Protein AF-A0A2X2U620-F1 (afdb_monomer_lite)

pLDDT: mean 89.32, std 8.78, range [55.03, 97.62]

Secondary structure (DSSP, 8-state):
-HHHHHHHHHHHHHHHHHHHHHHHHTS---TTEEEEEE-SS-TTHHHHHHHTHHHHHHHTT-SEEEEEEETT--S-----SSEEEEEEE-HHHHHHHHHHHHH-TT-TTEEE--SSSSGGG--GGGTTGGG--HHHHHIIIII----

Organism: NCBI:txid1531

Sequence (147 aa):
MEKINLLKDFCQCVVGWKCWKNIKRKGVITPQTMFVFCPGDNGNCTAYARDYIKALLDSRHQSNAVFVVTKSESVKIEKNEYIIDVIYCPDKQIENIVKLYSLFPFYYNIVVASIYQPSVRAGETMIGKNGTTEKELFLSGVYGIDD

Radius of gyration: 15.1 Å; chains: 1; bounding box: 36×47×32 Å

Structure (mmCIF, N/CA/C/O backbone):
data_AF-A0A2X2U620-F1
#
_entry.id   AF-A0A2X2U620-F1
#
loop_
_atom_site.group_PDB
_atom_site.id
_atom_site.type_symbol
_atom_site.label_atom_id
_atom_site.label_alt_id
_atom_site.label_comp_id
_atom_site.label_asym_id
_atom_site.label_entity_id
_atom_site.label_seq_id
_atom_site.pdbx_PDB_ins_code
_atom_site.Cartn_x
_atom_site.Cartn_y
_atom_site.Cartn_z
_atom_site.occupancy
_atom_site.B_iso_or_equiv
_atom_site.auth_seq_id
_atom_site.auth_comp_id
_atom_site.auth_asym_id
_atom_site.auth_atom_id
_atom_site.pdbx_PDB_model_num
ATOM 1 N N . MET A 1 1 ? -5.167 32.126 0.880 1.00 60.06 1 MET A N 1
ATOM 2 C CA . MET A 1 1 ? -4.667 30.904 1.554 1.00 60.06 1 MET A CA 1
ATOM 3 C C . MET A 1 1 ? -4.858 29.664 0.684 1.00 60.06 1 MET A C 1
ATOM 5 O O . MET A 1 1 ? -3.891 28.965 0.425 1.00 60.06 1 MET A O 1
ATOM 9 N N . GLU A 1 2 ? -6.055 29.457 0.138 1.00 66.69 2 GLU A N 1
ATOM 10 C CA . GLU A 1 2 ? -6.420 28.292 -0.687 1.00 66.69 2 GLU A CA 1
ATOM 11 C C . GLU A 1 2 ? -5.542 28.083 -1.940 1.00 66.69 2 GLU A C 1
ATOM 13 O O . GLU A 1 2 ? -5.001 27.001 -2.146 1.00 66.69 2 GLU A O 1
ATOM 18 N N . LYS A 1 3 ? -5.269 29.148 -2.712 1.00 71.12 3 LYS A N 1
ATOM 19 C CA . LYS A 1 3 ? -4.393 29.084 -3.904 1.00 71.12 3 LYS A CA 1
ATOM 20 C C . LYS A 1 3 ? -2.951 28.654 -3.595 1.00 71.12 3 LYS A C 1
ATOM 22 O O . LYS A 1 3 ? -2.320 27.993 -4.412 1.00 71.12 3 LYS A O 1
ATOM 27 N N . ILE A 1 4 ? -2.429 29.020 -2.421 1.00 79.31 4 ILE A N 1
ATOM 28 C CA . ILE A 1 4 ? -1.066 28.656 -1.998 1.00 79.31 4 ILE A CA 1
ATOM 29 C C . ILE A 1 4 ? -1.011 27.170 -1.632 1.00 79.31 4 ILE A C 1
ATOM 31 O O . ILE A 1 4 ? -0.045 26.493 -1.977 1.00 79.31 4 ILE A O 1
ATOM 35 N N . ASN A 1 5 ? -2.051 26.652 -0.974 1.00 79.88 5 ASN A N 1
ATOM 36 C CA . ASN A 1 5 ? -2.149 25.231 -0.638 1.00 79.88 5 ASN A CA 1
ATOM 37 C C . ASN A 1 5 ? -2.296 24.373 -1.898 1.00 79.88 5 ASN A C 1
ATOM 39 O O . ASN A 1 5 ? -1.595 23.376 -2.032 1.00 79.88 5 ASN A O 1
ATOM 43 N N . LEU A 1 6 ? -3.095 24.822 -2.870 1.00 81.50 6 LEU A N 1
ATOM 44 C CA . LEU A 1 6 ? -3.234 24.139 -4.157 1.00 81.50 6 LEU A CA 1
ATOM 45 C C . LEU A 1 6 ? -1.901 24.066 -4.923 1.00 81.50 6 LEU A C 1
ATOM 47 O O . LEU A 1 6 ? -1.552 23.023 -5.471 1.00 81.50 6 LEU A O 1
ATOM 51 N N . LEU A 1 7 ? -1.121 25.154 -4.925 1.00 85.25 7 LEU A N 1
ATOM 52 C CA . LEU A 1 7 ? 0.202 25.174 -5.555 1.00 85.25 7 LEU A CA 1
ATOM 53 C C . LEU A 1 7 ? 1.177 24.214 -4.855 1.00 85.25 7 LEU A C 1
ATOM 55 O O . LEU A 1 7 ? 1.916 23.489 -5.520 1.00 85.25 7 LEU A O 1
ATOM 59 N N . LYS A 1 8 ? 1.171 24.186 -3.516 1.00 85.25 8 LYS A N 1
ATOM 60 C CA . LYS A 1 8 ? 1.984 23.247 -2.728 1.00 85.25 8 LYS A CA 1
ATOM 61 C C . LYS A 1 8 ? 1.621 21.797 -3.045 1.00 85.25 8 LYS A C 1
ATOM 63 O O . LYS A 1 8 ? 2.522 21.001 -3.301 1.00 85.25 8 LYS A O 1
ATOM 68 N N . ASP A 1 9 ? 0.332 21.485 -3.095 1.00 84.81 9 ASP A N 1
ATOM 69 C CA . ASP A 1 9 ? -0.181 20.157 -3.432 1.00 84.81 9 ASP A CA 1
ATOM 70 C C . ASP A 1 9 ? 0.227 19.733 -4.846 1.00 84.81 9 ASP A C 1
ATOM 72 O O . ASP A 1 9 ? 0.688 18.610 -5.057 1.00 84.81 9 ASP A O 1
ATOM 76 N N . PHE A 1 10 ? 0.135 20.647 -5.815 1.00 87.19 10 PHE A N 1
ATOM 77 C CA . PHE A 1 10 ? 0.583 20.394 -7.181 1.00 87.19 10 PHE A CA 1
ATOM 78 C C . PHE A 1 10 ? 2.088 20.101 -7.238 1.00 87.19 10 PHE A C 1
ATOM 80 O O . PHE A 1 10 ? 2.507 19.108 -7.837 1.00 87.19 10 PHE A O 1
ATOM 87 N N . CYS A 1 11 ? 2.910 20.908 -6.561 1.00 88.75 11 CYS A N 1
ATOM 88 C CA . CYS A 1 11 ? 4.350 20.672 -6.460 1.00 88.75 11 CYS A CA 1
ATOM 89 C C . CYS A 1 11 ? 4.665 19.307 -5.828 1.00 88.75 11 CYS A C 1
ATOM 91 O O . CYS A 1 11 ? 5.523 18.585 -6.339 1.00 88.75 11 CYS A O 1
ATOM 93 N N . GLN A 1 12 ? 3.952 18.918 -4.766 1.00 89.88 12 GLN A N 1
ATOM 94 C CA . GLN A 1 12 ? 4.091 17.595 -4.149 1.00 89.88 12 GLN A CA 1
ATOM 95 C C . GLN A 1 12 ? 3.742 16.471 -5.125 1.00 89.88 12 GLN A C 1
ATOM 97 O O . GLN A 1 12 ? 4.481 15.494 -5.200 1.00 89.88 12 GLN A O 1
ATOM 102 N N . CYS A 1 13 ? 2.697 16.628 -5.939 1.00 90.12 13 CYS A N 1
ATOM 103 C CA . CYS A 1 13 ? 2.337 15.642 -6.959 1.00 90.12 13 CYS A CA 1
ATOM 104 C C . CYS A 1 13 ? 3.405 15.517 -8.051 1.00 90.12 13 CYS A C 1
ATOM 106 O O . CYS A 1 13 ? 3.729 14.407 -8.472 1.00 90.12 13 CYS A O 1
ATOM 108 N N . VAL A 1 14 ? 4.016 16.629 -8.476 1.00 90.50 14 VAL A N 1
ATOM 109 C CA . VAL A 1 14 ? 5.143 16.612 -9.426 1.00 90.50 14 VAL A CA 1
ATOM 110 C C . VAL A 1 14 ? 6.351 15.880 -8.833 1.00 90.50 14 VAL A C 1
ATOM 112 O O . VAL A 1 14 ? 7.011 15.105 -9.532 1.00 90.50 14 VAL A O 1
ATOM 115 N N . VAL A 1 15 ? 6.644 16.087 -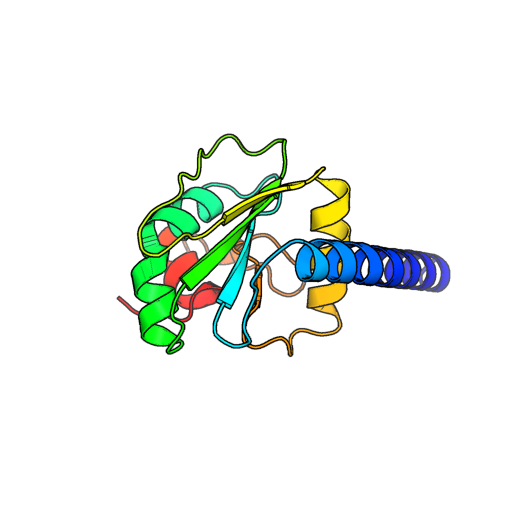7.546 1.00 92.50 15 VAL A N 1
ATOM 116 C CA . VAL A 1 15 ? 7.698 15.341 -6.841 1.00 92.50 15 VAL A CA 1
ATOM 117 C C . VAL A 1 15 ? 7.324 13.862 -6.720 1.00 92.50 15 VAL A C 1
ATOM 119 O O . VAL A 1 15 ? 8.145 13.009 -7.050 1.00 92.50 15 VAL A O 1
ATOM 122 N N . GLY A 1 16 ? 6.080 13.551 -6.352 1.00 91.62 16 GLY A N 1
ATOM 123 C CA . GLY A 1 16 ? 5.540 12.193 -6.278 1.00 91.62 16 GLY A CA 1
ATOM 124 C C . GLY A 1 16 ? 5.664 11.453 -7.605 1.00 91.62 16 GLY A C 1
ATOM 125 O O . GLY A 1 16 ? 6.105 10.309 -7.636 1.00 91.62 16 GLY A O 1
ATOM 126 N N . TRP A 1 17 ? 5.407 12.133 -8.724 1.00 90.69 17 TRP A N 1
ATOM 127 C CA . TRP A 1 17 ? 5.582 11.580 -10.067 1.00 90.69 17 TRP A CA 1
ATOM 128 C C . TRP A 1 17 ? 7.039 11.231 -10.374 1.00 90.69 17 TRP A C 1
ATOM 130 O O . TRP A 1 17 ? 7.321 10.175 -10.946 1.00 90.69 17 TRP A O 1
ATOM 140 N N . LYS A 1 18 ? 7.986 12.087 -9.970 1.00 91.56 18 LYS A N 1
ATOM 141 C CA . LYS A 1 18 ? 9.423 11.799 -10.100 1.00 91.56 18 LYS A CA 1
ATOM 142 C C . LYS A 1 18 ? 9.832 10.610 -9.224 1.00 91.56 18 LYS A C 1
ATOM 144 O O . LYS A 1 18 ? 10.539 9.729 -9.711 1.00 91.56 18 LYS A O 1
ATOM 149 N N . CYS A 1 19 ? 9.364 10.554 -7.975 1.00 90.31 19 CYS A N 1
ATOM 150 C CA . CYS A 1 19 ? 9.600 9.427 -7.068 1.00 90.31 19 CYS A CA 1
ATOM 151 C C . CYS A 1 19 ? 9.055 8.118 -7.655 1.00 90.31 19 CYS A C 1
ATOM 153 O O . CYS A 1 19 ? 9.798 7.145 -7.771 1.00 90.31 19 CYS A O 1
ATOM 155 N N . TRP A 1 20 ? 7.807 8.127 -8.123 1.00 88.56 20 TRP A N 1
ATOM 156 C CA . TRP A 1 20 ? 7.165 6.984 -8.764 1.00 88.56 20 TRP A CA 1
ATOM 157 C C . TRP A 1 20 ? 7.932 6.500 -9.999 1.00 88.56 20 TRP A C 1
ATOM 159 O O . TRP A 1 20 ? 8.247 5.316 -10.114 1.00 88.56 20 TRP A O 1
ATOM 169 N N . LYS A 1 21 ? 8.328 7.415 -10.894 1.00 87.88 21 LYS A N 1
ATOM 170 C CA . LYS A 1 21 ? 9.156 7.074 -12.063 1.00 87.88 21 LYS A CA 1
ATOM 171 C C . LYS A 1 21 ? 10.484 6.428 -11.674 1.00 87.88 21 LYS A C 1
ATOM 173 O O . LYS A 1 21 ? 10.932 5.517 -12.365 1.00 87.88 21 LYS A O 1
ATOM 178 N N . ASN A 1 22 ? 11.116 6.889 -10.598 1.00 87.06 22 ASN A N 1
ATOM 179 C CA . ASN A 1 22 ? 12.379 6.327 -10.126 1.00 87.06 22 ASN A CA 1
ATOM 180 C C . ASN A 1 22 ? 12.202 4.928 -9.527 1.00 87.06 22 ASN A C 1
ATOM 182 O O . ASN A 1 22 ? 13.028 4.065 -9.801 1.00 87.06 22 ASN A O 1
ATOM 186 N N . ILE A 1 23 ? 11.130 4.693 -8.763 1.00 85.00 23 ILE A N 1
ATOM 187 C CA . ILE A 1 23 ? 10.780 3.361 -8.246 1.00 85.00 23 ILE A CA 1
ATOM 188 C C . ILE A 1 23 ? 10.532 2.403 -9.414 1.00 85.00 23 ILE A C 1
ATOM 190 O O . ILE A 1 23 ? 11.161 1.352 -9.493 1.00 85.00 23 ILE A O 1
ATOM 194 N N . LYS A 1 24 ? 9.709 2.814 -10.386 1.00 81.00 24 LYS A N 1
ATOM 195 C CA . LYS A 1 24 ? 9.363 1.986 -11.547 1.00 81.00 24 LYS A CA 1
ATOM 196 C C . LYS A 1 24 ? 10.577 1.597 -12.401 1.00 81.00 24 LYS A C 1
ATOM 198 O O . LYS A 1 24 ? 10.605 0.512 -12.965 1.00 81.00 24 LYS A O 1
ATOM 203 N N . ARG A 1 25 ? 11.582 2.473 -12.510 1.00 77.88 25 ARG A N 1
ATOM 204 C CA . ARG A 1 25 ? 12.807 2.230 -13.296 1.00 77.88 25 ARG A CA 1
ATOM 205 C C . ARG A 1 25 ? 13.780 1.238 -12.656 1.00 77.88 25 ARG A C 1
ATOM 207 O O . ARG A 1 25 ? 14.665 0.760 -13.355 1.00 77.88 25 ARG A O 1
ATOM 214 N N . LYS A 1 26 ? 13.668 0.973 -11.352 1.00 67.75 26 LYS A N 1
ATOM 215 C CA . LYS A 1 26 ? 14.648 0.177 -10.598 1.00 67.75 26 LYS A CA 1
ATOM 216 C C . LYS A 1 26 ? 14.402 -1.337 -10.622 1.00 67.75 26 LYS A C 1
ATOM 218 O O . LYS A 1 26 ? 15.230 -2.054 -10.075 1.00 67.75 26 LYS A O 1
ATOM 223 N N . GLY A 1 27 ? 13.332 -1.837 -11.248 1.00 59.53 27 GLY A N 1
ATOM 224 C CA . GLY A 1 27 ? 12.997 -3.266 -11.202 1.00 59.53 27 GLY A CA 1
ATOM 225 C C . GLY A 1 27 ? 12.368 -3.830 -12.476 1.00 59.53 27 GLY A C 1
ATOM 226 O O . GLY A 1 27 ? 11.888 -3.092 -13.336 1.00 59.53 27 GLY A O 1
ATOM 227 N N . VAL A 1 28 ? 12.355 -5.167 -12.555 1.00 59.50 28 VAL A N 1
ATOM 228 C CA . VAL A 1 28 ? 11.658 -6.003 -13.554 1.00 59.50 28 VAL A CA 1
ATOM 229 C C . VAL A 1 28 ? 10.155 -5.966 -13.264 1.00 59.50 28 VAL A C 1
ATOM 231 O O . VAL A 1 28 ? 9.534 -6.941 -12.858 1.00 59.50 28 VAL A O 1
ATOM 234 N N . ILE A 1 29 ? 9.581 -4.774 -13.357 1.00 66.88 29 ILE A N 1
ATOM 235 C CA . ILE A 1 29 ? 8.206 -4.511 -12.958 1.00 66.88 29 ILE A CA 1
ATOM 236 C C . ILE A 1 29 ? 7.348 -4.618 -14.207 1.00 66.88 29 ILE A C 1
ATOM 238 O O . ILE A 1 29 ? 7.434 -3.791 -15.120 1.00 66.88 29 ILE A O 1
ATOM 242 N N . THR A 1 30 ? 6.503 -5.639 -14.227 1.00 74.81 30 THR A N 1
ATOM 243 C CA . THR A 1 30 ? 5.540 -5.841 -15.305 1.00 74.81 30 THR A CA 1
ATOM 244 C C . THR A 1 30 ? 4.225 -5.124 -14.985 1.00 74.81 30 THR A C 1
ATOM 246 O O . THR A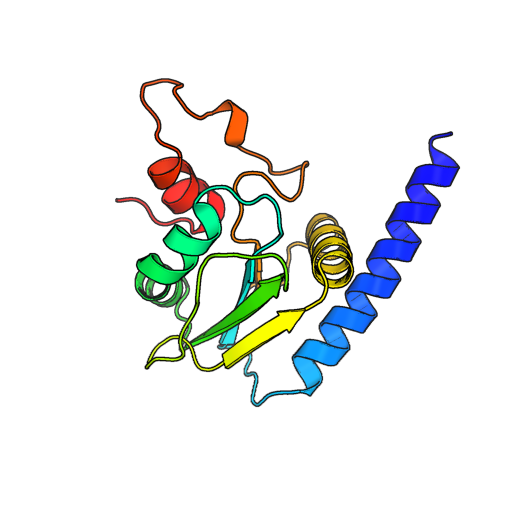 1 30 ? 3.965 -4.781 -13.831 1.00 74.81 30 THR A O 1
ATOM 249 N N . PRO A 1 31 ? 3.353 -4.921 -15.984 1.00 77.56 31 PRO A N 1
ATOM 250 C CA . PRO A 1 31 ? 1.941 -4.604 -15.764 1.00 77.56 31 PRO A CA 1
ATOM 251 C C . PRO A 1 31 ? 1.236 -5.494 -14.724 1.00 77.56 31 PRO A C 1
ATOM 253 O O . PRO A 1 31 ? 0.288 -5.036 -14.104 1.00 77.56 31 PRO A O 1
ATOM 256 N N . GLN A 1 32 ? 1.705 -6.731 -14.513 1.00 84.62 32 GLN A N 1
ATOM 257 C CA . GLN A 1 32 ? 1.124 -7.696 -13.569 1.00 84.62 32 GLN A CA 1
ATOM 258 C C . GLN A 1 32 ? 1.715 -7.635 -12.148 1.00 84.62 32 GLN A C 1
ATOM 260 O O . GLN A 1 32 ? 1.426 -8.495 -11.312 1.00 84.62 32 GLN A O 1
ATOM 265 N N . THR A 1 33 ? 2.602 -6.671 -11.888 1.00 90.69 33 THR A N 1
ATOM 266 C CA . THR A 1 33 ? 3.201 -6.460 -10.570 1.00 90.69 33 THR A CA 1
ATOM 267 C C . THR A 1 33 ? 2.408 -5.401 -9.821 1.00 90.69 33 THR A C 1
ATOM 269 O O . THR A 1 33 ? 2.344 -4.242 -10.249 1.00 90.69 33 THR A O 1
ATOM 272 N N . MET A 1 34 ? 1.845 -5.787 -8.680 1.00 92.94 34 MET A N 1
ATOM 273 C CA . MET A 1 34 ? 1.159 -4.882 -7.770 1.00 92.94 34 MET A CA 1
ATOM 274 C C . MET A 1 34 ? 2.159 -4.077 -6.936 1.00 92.94 34 MET A C 1
ATOM 276 O O . MET A 1 34 ? 3.143 -4.610 -6.437 1.00 92.94 34 MET A O 1
ATOM 280 N N . PHE A 1 35 ? 1.899 -2.792 -6.740 1.00 93.19 35 PHE A N 1
ATOM 281 C CA . PHE A 1 35 ? 2.645 -1.938 -5.829 1.00 93.19 35 PHE A CA 1
ATOM 282 C C . PHE A 1 35 ? 1.812 -1.642 -4.604 1.00 93.19 35 PHE A C 1
ATOM 284 O O . PHE A 1 35 ? 0.760 -1.008 -4.701 1.00 93.19 35 PHE A O 1
ATOM 291 N N . VAL A 1 36 ? 2.322 -2.065 -3.457 1.00 95.38 36 VAL A N 1
ATOM 292 C CA . VAL A 1 36 ? 1.688 -1.861 -2.161 1.00 95.38 36 VAL A CA 1
ATOM 293 C C . VAL A 1 36 ? 2.451 -0.764 -1.433 1.00 95.38 36 VAL A C 1
ATOM 295 O O . VAL A 1 36 ? 3.577 -0.974 -0.988 1.00 95.38 36 VAL A O 1
ATOM 298 N N . PHE A 1 37 ? 1.869 0.432 -1.360 1.00 94.94 37 PHE A N 1
ATOM 299 C CA . PHE A 1 37 ? 2.455 1.564 -0.644 1.00 94.94 37 PHE A CA 1
ATOM 300 C C . PHE A 1 37 ? 2.014 1.549 0.814 1.00 94.94 37 PHE A C 1
ATOM 302 O O . PHE A 1 37 ? 0.823 1.661 1.098 1.00 94.94 37 PHE A O 1
ATOM 309 N N . CYS A 1 38 ? 2.981 1.467 1.721 1.00 95.75 38 CYS A N 1
ATOM 310 C CA . CYS A 1 38 ? 2.779 1.475 3.165 1.00 95.75 38 CYS A CA 1
ATOM 311 C C . CYS A 1 38 ? 3.257 2.829 3.719 1.00 95.75 38 CYS A C 1
ATOM 313 O O . CYS A 1 38 ? 4.471 3.023 3.877 1.00 95.75 38 CYS A O 1
ATOM 315 N N . PRO A 1 39 ? 2.344 3.800 3.925 1.00 93.62 39 PRO A N 1
ATOM 316 C CA . PRO A 1 39 ? 2.691 5.083 4.532 1.00 93.62 39 PRO A CA 1
ATOM 317 C C . PRO A 1 39 ? 3.112 4.919 5.998 1.00 93.62 39 PRO A C 1
ATOM 319 O O . PRO A 1 39 ? 2.938 3.856 6.583 1.00 93.62 39 PRO A O 1
ATOM 322 N N . GLY A 1 40 ? 3.680 5.978 6.580 1.00 89.06 40 GLY A N 1
ATOM 323 C CA . GLY A 1 40 ? 3.907 6.053 8.027 1.00 89.06 40 GLY A CA 1
ATOM 324 C C . GLY A 1 40 ? 2.613 6.286 8.804 1.00 89.06 40 GLY A C 1
ATOM 325 O O . GLY A 1 40 ? 1.583 6.610 8.208 1.00 89.06 40 GLY A O 1
ATOM 326 N N . ASP A 1 41 ? 2.687 6.121 10.127 1.00 85.38 41 ASP A N 1
ATOM 327 C CA . ASP A 1 41 ? 1.560 6.284 11.060 1.00 85.38 41 ASP A CA 1
ATOM 328 C C . ASP A 1 41 ? 0.324 5.462 10.656 1.00 85.38 41 ASP A C 1
ATOM 330 O O . ASP A 1 41 ? -0.813 5.930 10.672 1.00 85.38 41 ASP A O 1
ATOM 334 N N . ASN A 1 42 ? 0.561 4.217 10.240 1.00 88.88 42 ASN A N 1
ATOM 335 C CA . ASN A 1 42 ? -0.406 3.410 9.500 1.00 88.88 42 ASN A CA 1
ATOM 336 C C . ASN A 1 42 ? -1.127 2.346 10.347 1.00 88.88 42 ASN A C 1
ATOM 338 O O . ASN A 1 42 ? -1.680 1.390 9.802 1.00 88.88 42 ASN A O 1
ATOM 342 N N . GLY A 1 43 ? -1.101 2.479 11.676 1.00 88.56 43 GLY A N 1
ATOM 343 C CA . GLY A 1 43 ? -1.672 1.485 12.589 1.00 88.56 43 GLY A CA 1
ATOM 344 C C . GLY A 1 43 ? -1.182 0.070 12.263 1.00 88.56 43 GLY A C 1
ATOM 345 O O . GLY A 1 43 ? 0.008 -0.145 12.026 1.00 88.56 43 GLY A O 1
ATOM 346 N N . ASN A 1 44 ? -2.108 -0.887 12.184 1.00 95.75 44 ASN A N 1
ATOM 347 C CA . ASN A 1 44 ? -1.784 -2.267 11.801 1.00 95.75 44 ASN A CA 1
ATOM 348 C C . ASN A 1 44 ? -1.885 -2.523 10.288 1.00 95.75 44 ASN A C 1
ATOM 350 O O . ASN A 1 44 ? -1.647 -3.645 9.836 1.00 95.75 44 ASN A O 1
ATOM 354 N N . CYS A 1 45 ? -2.212 -1.510 9.479 1.00 96.81 45 CYS A N 1
ATOM 355 C CA . CYS A 1 45 ? -2.493 -1.685 8.053 1.00 96.81 45 CYS A CA 1
ATOM 356 C C . CYS A 1 45 ? -1.307 -2.273 7.282 1.00 96.81 45 CYS A C 1
ATOM 358 O O . CYS A 1 45 ? -1.510 -3.081 6.381 1.00 96.81 45 CYS A O 1
ATOM 360 N N . THR A 1 46 ? -0.065 -1.934 7.643 1.00 97.06 46 THR A N 1
ATOM 361 C CA . THR A 1 46 ? 1.117 -2.536 7.007 1.00 97.06 46 THR A CA 1
ATOM 362 C C . THR A 1 46 ? 1.242 -4.031 7.320 1.00 97.06 46 THR A C 1
ATOM 364 O O . THR A 1 46 ? 1.614 -4.814 6.444 1.00 97.06 46 THR A O 1
ATOM 367 N N . ALA A 1 47 ? 0.892 -4.453 8.539 1.00 97.31 47 ALA A N 1
ATOM 368 C CA . ALA A 1 47 ? 0.869 -5.867 8.907 1.00 97.31 47 ALA A CA 1
ATOM 369 C C . ALA A 1 47 ? -0.240 -6.611 8.152 1.00 97.31 47 ALA A C 1
ATOM 371 O O . ALA A 1 47 ? 0.037 -7.631 7.527 1.00 97.31 47 ALA A O 1
ATOM 372 N N . TYR A 1 48 ? -1.454 -6.051 8.102 1.00 97.62 48 TYR A N 1
ATOM 373 C CA . TYR A 1 48 ? -2.546 -6.626 7.313 1.00 97.62 48 TYR A CA 1
ATOM 374 C C . TYR A 1 48 ? -2.182 -6.721 5.829 1.00 97.62 48 TYR A C 1
ATOM 376 O O . TYR A 1 48 ? -2.421 -7.746 5.199 1.00 97.62 48 TYR A O 1
ATOM 384 N N . ALA A 1 49 ? -1.530 -5.698 5.278 1.00 97.62 49 ALA A N 1
ATOM 385 C CA . ALA A 1 49 ? -1.091 -5.705 3.891 1.00 97.62 49 ALA A CA 1
ATOM 386 C C . ALA A 1 49 ? -0.151 -6.875 3.583 1.00 97.62 49 ALA A C 1
ATOM 388 O O . ALA A 1 49 ? -0.314 -7.571 2.582 1.00 97.62 49 ALA A O 1
ATOM 389 N N . ARG A 1 50 ? 0.828 -7.106 4.464 1.00 97.19 50 ARG A N 1
ATOM 390 C CA . ARG A 1 50 ? 1.756 -8.235 4.368 1.00 97.19 50 ARG A CA 1
ATOM 391 C C . ARG A 1 50 ? 1.016 -9.568 4.481 1.00 97.19 50 ARG A C 1
ATOM 393 O O . ARG A 1 50 ? 1.240 -10.448 3.655 1.00 97.19 50 ARG A O 1
ATOM 400 N N . ASP A 1 51 ? 0.157 -9.711 5.485 1.00 97.25 51 ASP A N 1
ATOM 401 C CA . ASP A 1 51 ? -0.475 -10.989 5.829 1.00 97.25 51 ASP A CA 1
ATOM 402 C C . ASP A 1 51 ? -1.521 -11.419 4.788 1.00 97.25 51 ASP A C 1
ATOM 404 O O . ASP A 1 51 ? -1.670 -12.608 4.509 1.00 97.25 51 ASP A O 1
ATOM 408 N N . TYR A 1 52 ? -2.191 -10.455 4.151 1.00 97.12 52 TYR A N 1
ATOM 409 C CA . TYR A 1 52 ? -3.258 -10.687 3.173 1.00 97.12 52 TYR A CA 1
ATOM 410 C C . TYR A 1 52 ? -2.827 -10.456 1.720 1.00 97.12 52 TYR A C 1
ATOM 412 O O . TYR A 1 52 ? -3.672 -10.394 0.824 1.00 97.12 52 TYR A O 1
ATOM 420 N N . ILE A 1 53 ? -1.519 -10.366 1.446 1.00 97.38 53 ILE A N 1
ATOM 421 C CA . ILE A 1 53 ? -1.022 -10.069 0.096 1.00 97.38 53 ILE A CA 1
ATOM 422 C C . ILE A 1 53 ? -1.487 -11.092 -0.943 1.00 97.38 53 ILE A C 1
ATOM 424 O O . ILE A 1 53 ? -1.872 -10.715 -2.046 1.00 97.38 53 ILE A O 1
ATOM 428 N N . LYS A 1 54 ? -1.506 -12.381 -0.587 1.00 96.75 54 LYS A N 1
ATOM 429 C CA . LYS A 1 54 ? -1.952 -13.443 -1.493 1.00 96.75 54 LYS A CA 1
ATOM 430 C C . LYS A 1 54 ? -3.411 -13.235 -1.908 1.00 96.75 54 LYS A C 1
ATOM 432 O O . LYS A 1 54 ? -3.713 -13.281 -3.093 1.00 96.75 54 LYS A O 1
ATOM 437 N N . ALA A 1 55 ? -4.288 -12.938 -0.948 1.00 96.19 55 ALA A N 1
ATOM 438 C CA . ALA A 1 55 ? -5.706 -12.701 -1.212 1.00 96.19 55 ALA A CA 1
ATOM 439 C C . ALA A 1 55 ? -5.927 -11.495 -2.142 1.00 96.19 55 ALA A C 1
ATOM 441 O O . ALA A 1 55 ? -6.748 -11.563 -3.054 1.00 96.19 55 ALA A O 1
ATOM 442 N N . LEU A 1 56 ? -5.152 -10.418 -1.966 1.00 95.50 56 LEU A N 1
ATOM 443 C CA . LEU A 1 56 ? -5.179 -9.261 -2.866 1.00 95.50 56 LEU A CA 1
ATOM 444 C C . LEU A 1 56 ? -4.732 -9.611 -4.292 1.00 95.50 56 LEU A C 1
ATOM 446 O O . LEU A 1 56 ? -5.326 -9.146 -5.265 1.00 95.50 56 LEU A O 1
ATOM 450 N N . LEU A 1 57 ? -3.644 -10.372 -4.427 1.00 95.25 57 LEU A N 1
ATOM 451 C CA . LEU A 1 57 ? -3.117 -10.755 -5.736 1.00 95.25 57 LEU A CA 1
ATOM 452 C C . LEU A 1 57 ? -4.108 -11.654 -6.480 1.00 95.25 57 LEU A C 1
ATOM 454 O O . LEU A 1 57 ? -4.392 -11.395 -7.652 1.00 95.25 57 LEU A O 1
ATOM 458 N N . ASP A 1 58 ? -4.683 -12.634 -5.779 1.00 94.94 58 ASP A N 1
ATOM 459 C CA . ASP A 1 58 ? -5.702 -13.539 -6.310 1.00 94.94 58 ASP A CA 1
ATOM 460 C C . ASP A 1 58 ? -6.943 -12.755 -6.777 1.00 94.94 58 ASP A C 1
ATOM 462 O O . ASP A 1 58 ? -7.400 -12.946 -7.907 1.00 94.94 58 ASP A O 1
ATOM 466 N N . SER A 1 59 ? -7.443 -11.809 -5.967 1.00 92.75 59 SER A N 1
ATOM 467 C CA . SER A 1 59 ? -8.641 -11.018 -6.298 1.00 92.75 59 SER A CA 1
ATOM 468 C C . SER A 1 59 ? -8.446 -10.062 -7.477 1.00 92.75 59 SER A C 1
ATOM 470 O O . SER A 1 59 ? -9.405 -9.721 -8.170 1.00 92.75 59 SER A O 1
ATOM 472 N N . ARG A 1 60 ? -7.204 -9.635 -7.741 1.00 91.00 60 ARG A N 1
ATOM 473 C CA . ARG A 1 60 ? -6.861 -8.702 -8.829 1.00 91.00 60 ARG A CA 1
ATOM 474 C C . ARG A 1 60 ? -6.160 -9.362 -10.016 1.00 91.00 60 ARG A C 1
ATOM 476 O O . ARG A 1 60 ? -5.681 -8.644 -10.902 1.00 91.00 60 ARG A O 1
ATOM 483 N N . HIS A 1 61 ? -6.086 -10.694 -10.036 1.00 90.94 61 HIS A N 1
ATOM 484 C CA . HIS A 1 61 ? -5.391 -11.483 -11.058 1.00 90.94 61 HIS A CA 1
ATOM 485 C C . HIS A 1 61 ? -3.955 -10.988 -11.322 1.00 90.94 61 HIS A C 1
ATOM 487 O O . HIS A 1 61 ? -3.531 -10.827 -12.469 1.00 90.94 61 HIS A O 1
ATOM 493 N N . GLN A 1 62 ? -3.222 -10.683 -10.250 1.00 92.38 62 GLN A N 1
ATOM 494 C CA . GLN A 1 62 ? -1.829 -10.238 -10.298 1.00 92.38 62 GLN A CA 1
ATOM 495 C C . GLN A 1 62 ? -0.891 -11.372 -9.890 1.00 92.38 62 GLN A C 1
ATOM 497 O O . GLN A 1 62 ? -1.248 -12.228 -9.088 1.00 92.38 62 GLN A O 1
ATOM 502 N N . SER A 1 63 ? 0.331 -11.354 -10.416 1.00 92.25 63 SER A N 1
ATOM 503 C CA . SER A 1 63 ? 1.285 -12.451 -10.208 1.00 92.25 63 SER A CA 1
ATOM 504 C C . SER A 1 63 ? 2.153 -12.254 -8.966 1.00 92.25 63 SER A C 1
ATOM 506 O O . SER A 1 63 ? 2.589 -13.217 -8.346 1.00 92.25 63 SER A O 1
ATOM 508 N N . ASN A 1 64 ? 2.466 -11.001 -8.633 1.00 94.62 64 ASN A N 1
ATOM 509 C CA . ASN A 1 64 ? 3.3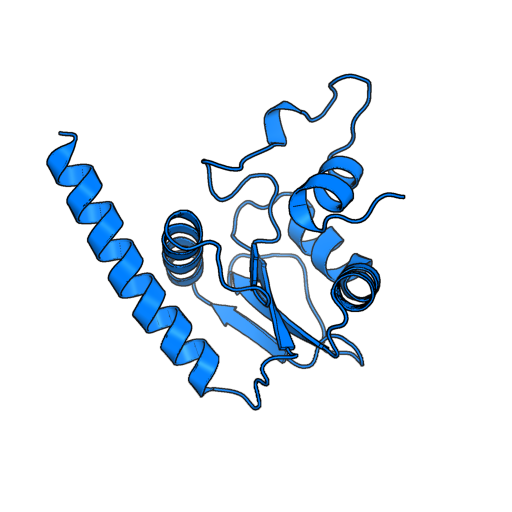61 -10.661 -7.534 1.00 94.62 64 ASN A CA 1
ATOM 510 C C . ASN A 1 64 ? 3.198 -9.205 -7.095 1.00 94.62 64 ASN A C 1
ATOM 512 O O . ASN A 1 64 ? 2.538 -8.399 -7.755 1.00 94.62 64 ASN A O 1
ATOM 516 N N . ALA A 1 65 ? 3.843 -8.873 -5.982 1.00 95.62 65 ALA A N 1
ATOM 517 C CA . ALA A 1 65 ? 3.847 -7.555 -5.389 1.00 95.62 65 ALA A CA 1
ATOM 518 C C . ALA A 1 65 ? 5.258 -7.032 -5.104 1.00 95.62 65 ALA A C 1
ATOM 520 O O . ALA A 1 65 ? 6.182 -7.772 -4.759 1.00 95.62 65 ALA A O 1
ATOM 521 N N . VAL A 1 66 ? 5.380 -5.711 -5.183 1.00 94.94 66 VAL A N 1
ATOM 522 C CA . VAL A 1 66 ? 6.476 -4.925 -4.628 1.00 94.94 66 VAL A CA 1
ATOM 523 C C . VAL A 1 66 ? 5.909 -4.065 -3.510 1.00 94.94 66 VAL A C 1
ATOM 525 O O . VAL A 1 66 ? 5.006 -3.255 -3.733 1.00 94.94 66 VAL A O 1
ATOM 528 N N . PHE A 1 67 ? 6.464 -4.211 -2.313 1.00 96.12 67 PHE A N 1
ATOM 529 C CA . PHE A 1 67 ? 6.131 -3.334 -1.198 1.00 96.12 67 PHE A CA 1
ATOM 530 C C . PHE A 1 67 ? 7.011 -2.091 -1.239 1.00 96.12 67 PHE A C 1
ATOM 532 O O . PHE A 1 67 ? 8.232 -2.185 -1.350 1.00 96.12 67 PHE A O 1
ATOM 539 N N . VAL A 1 68 ? 6.398 -0.916 -1.138 1.00 94.75 68 VAL A N 1
ATOM 540 C CA . VAL A 1 68 ? 7.092 0.364 -0.982 1.00 94.75 68 VAL A CA 1
ATOM 541 C C . VAL A 1 68 ? 6.760 0.889 0.403 1.00 94.75 68 VAL A C 1
ATOM 543 O O . VAL A 1 68 ? 5.648 1.348 0.656 1.00 94.75 68 VAL A O 1
ATOM 546 N N . VAL A 1 69 ? 7.730 0.790 1.302 1.00 95.25 69 VAL A N 1
ATOM 547 C CA . VAL A 1 69 ? 7.535 0.942 2.743 1.00 95.25 69 VAL A CA 1
ATOM 548 C C . VAL A 1 69 ? 8.319 2.140 3.242 1.00 95.25 69 VAL A C 1
ATOM 550 O O . VAL A 1 69 ? 9.433 2.410 2.779 1.00 95.25 69 VAL A O 1
ATOM 553 N N . THR A 1 70 ? 7.742 2.891 4.173 1.00 95.00 70 THR A N 1
ATOM 554 C CA . THR A 1 70 ? 8.472 3.987 4.801 1.00 95.00 70 THR A CA 1
ATOM 555 C C . THR A 1 70 ? 9.614 3.448 5.670 1.00 95.00 70 THR A C 1
ATOM 557 O O . THR A 1 70 ? 9.521 2.372 6.253 1.00 95.00 70 THR A O 1
ATOM 560 N N . LYS A 1 71 ? 10.725 4.182 5.764 1.00 92.44 71 LYS A N 1
ATOM 561 C CA . LYS A 1 71 ? 11.875 3.811 6.608 1.00 92.44 71 LYS A CA 1
ATOM 562 C C . LYS A 1 71 ? 11.555 3.836 8.103 1.00 92.44 71 LYS A C 1
ATOM 564 O O . LYS A 1 71 ? 12.263 3.189 8.865 1.00 92.44 71 LYS A O 1
ATOM 569 N N . SER A 1 72 ? 10.545 4.603 8.499 1.00 90.31 72 SER A N 1
ATOM 570 C CA . SER A 1 72 ? 10.035 4.686 9.869 1.00 90.31 72 SER A CA 1
ATOM 571 C C . SER A 1 72 ? 9.117 3.524 10.259 1.00 90.31 72 SER A C 1
ATOM 573 O O . SER A 1 72 ? 8.754 3.412 11.426 1.00 90.31 72 SER A O 1
ATOM 575 N N . GLU A 1 73 ? 8.746 2.656 9.316 1.00 90.94 73 GLU A N 1
ATOM 576 C CA . GLU A 1 73 ? 7.841 1.541 9.576 1.00 90.94 73 GLU A CA 1
ATOM 577 C C . GLU A 1 73 ? 8.529 0.467 10.423 1.00 90.94 73 GLU A C 1
ATOM 579 O O . GLU A 1 73 ? 9.654 0.043 10.148 1.00 90.94 73 GLU A O 1
ATOM 584 N N . SER A 1 74 ? 7.814 0.004 11.444 1.00 90.00 74 SER A N 1
ATOM 585 C CA . SER A 1 74 ? 8.268 -1.042 12.361 1.00 90.00 74 SER A CA 1
ATOM 586 C C . SER A 1 74 ? 7.947 -2.447 11.849 1.00 90.00 74 SER A C 1
ATOM 588 O O . SER A 1 74 ? 8.646 -3.408 12.180 1.00 90.00 74 SER A O 1
ATOM 590 N N . VAL A 1 75 ? 6.911 -2.581 11.013 1.00 93.31 75 VAL A N 1
ATOM 591 C CA . VAL A 1 75 ? 6.521 -3.860 10.421 1.00 93.31 75 VAL A CA 1
ATOM 592 C C . VAL A 1 75 ? 7.569 -4.305 9.404 1.00 93.31 75 VAL A C 1
ATOM 594 O O . VAL A 1 75 ? 7.754 -3.715 8.338 1.00 93.31 75 VAL A O 1
ATOM 597 N N . LYS A 1 76 ? 8.242 -5.410 9.720 1.00 91.88 76 LYS A N 1
ATOM 598 C CA . LYS A 1 76 ? 9.200 -6.043 8.818 1.00 91.88 76 LYS A CA 1
ATOM 599 C C . LYS A 1 76 ? 8.461 -6.789 7.702 1.00 91.88 76 LYS A C 1
ATOM 601 O O . LYS A 1 76 ? 7.553 -7.580 7.975 1.00 91.88 76 LYS A O 1
ATOM 606 N N . ILE A 1 77 ? 8.876 -6.548 6.460 1.00 95.25 77 ILE A N 1
ATOM 607 C CA . ILE A 1 77 ? 8.352 -7.219 5.267 1.00 95.25 77 ILE A CA 1
ATOM 608 C C . ILE A 1 77 ? 9.502 -7.975 4.621 1.00 95.25 77 ILE A C 1
ATOM 610 O O . ILE A 1 77 ? 10.534 -7.392 4.288 1.00 95.25 77 ILE A O 1
ATOM 614 N N . GLU A 1 78 ? 9.325 -9.280 4.471 1.00 95.06 78 GLU A N 1
ATOM 615 C CA . GLU A 1 78 ? 10.319 -10.166 3.881 1.00 95.06 78 GLU A CA 1
ATOM 616 C C . GLU A 1 78 ? 9.842 -10.627 2.507 1.00 95.06 78 GLU A C 1
ATOM 618 O O . GLU A 1 78 ? 8.644 -10.776 2.259 1.00 95.06 78 GLU A O 1
ATOM 623 N N . LYS A 1 79 ? 10.796 -10.818 1.594 1.00 95.94 79 LYS A N 1
ATOM 624 C CA . LYS A 1 79 ? 10.498 -11.346 0.263 1.00 95.94 79 LYS A CA 1
ATOM 625 C C . LYS A 1 79 ? 10.030 -12.791 0.376 1.00 95.94 79 LYS A C 1
ATOM 627 O O . LYS A 1 79 ? 10.546 -13.552 1.192 1.00 95.94 79 LYS A O 1
ATOM 632 N N . ASN A 1 80 ? 9.092 -13.170 -0.478 1.00 95.62 80 ASN A N 1
ATOM 633 C CA . ASN A 1 80 ? 8.589 -14.534 -0.592 1.00 95.62 80 ASN A CA 1
ATOM 634 C C . ASN A 1 80 ? 8.087 -14.776 -2.026 1.00 95.62 80 ASN A C 1
ATOM 636 O O . ASN A 1 80 ? 8.347 -13.970 -2.918 1.00 95.62 80 ASN A O 1
ATOM 640 N N . GLU A 1 81 ? 7.381 -15.881 -2.261 1.00 95.44 81 GLU A N 1
ATOM 641 C CA . GLU A 1 81 ? 6.848 -16.223 -3.588 1.00 95.44 81 GLU A CA 1
ATOM 642 C C . GLU A 1 81 ? 5.875 -15.171 -4.163 1.00 95.44 81 GLU A C 1
ATOM 644 O O . GLU A 1 81 ? 5.803 -15.010 -5.379 1.00 95.44 81 GLU A O 1
ATOM 649 N N . TYR A 1 82 ? 5.194 -14.402 -3.306 1.00 96.25 82 TYR A N 1
ATOM 650 C CA . TYR A 1 82 ? 4.270 -13.328 -3.688 1.00 96.25 82 TYR A CA 1
ATOM 651 C C . TYR A 1 82 ? 4.931 -11.943 -3.671 1.00 96.25 82 TYR A C 1
ATOM 653 O O . TYR A 1 82 ? 4.555 -11.066 -4.446 1.00 96.25 82 TYR A O 1
ATOM 661 N N . ILE A 1 83 ? 5.908 -11.724 -2.788 1.00 96.25 83 ILE A N 1
ATOM 662 C CA . ILE A 1 83 ? 6.593 -10.443 -2.571 1.00 96.25 83 ILE A CA 1
ATOM 663 C C . ILE A 1 83 ? 7.986 -10.507 -3.198 1.00 96.25 83 ILE A C 1
ATOM 665 O O . ILE A 1 83 ? 8.944 -10.975 -2.580 1.00 96.25 83 ILE A O 1
ATOM 669 N N . ILE A 1 84 ? 8.113 -9.996 -4.422 1.00 94.69 84 ILE A N 1
ATOM 670 C CA . ILE A 1 84 ? 9.363 -10.067 -5.197 1.00 94.69 84 ILE A CA 1
ATOM 671 C C . ILE A 1 84 ? 10.381 -8.995 -4.787 1.00 94.69 84 ILE A C 1
ATOM 673 O O . ILE A 1 84 ? 11.595 -9.172 -4.954 1.00 94.69 84 ILE A O 1
ATOM 677 N N . ASP A 1 85 ? 9.913 -7.875 -4.230 1.00 94.06 85 ASP A N 1
ATOM 678 C CA . ASP A 1 85 ? 10.790 -6.820 -3.736 1.00 94.06 85 ASP A CA 1
ATOM 679 C C . ASP A 1 85 ? 10.172 -5.988 -2.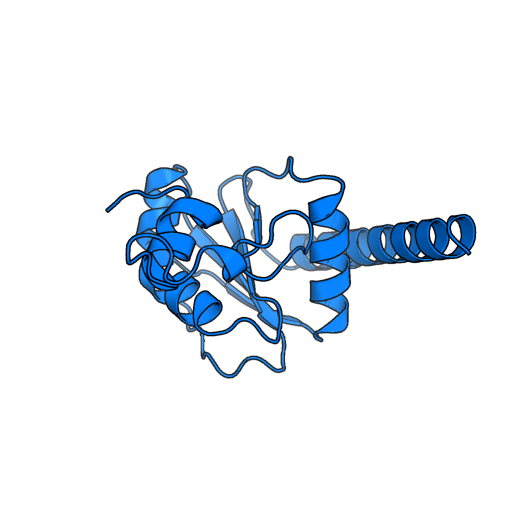609 1.00 94.06 85 ASP A C 1
ATOM 681 O O . ASP A 1 85 ? 8.951 -5.868 -2.490 1.00 94.06 85 ASP A O 1
ATOM 685 N N . VAL A 1 86 ? 11.047 -5.392 -1.799 1.00 94.69 86 VAL A N 1
ATOM 686 C CA . VAL A 1 86 ? 10.685 -4.468 -0.721 1.00 94.69 86 VAL A CA 1
ATOM 687 C C . VAL A 1 86 ? 11.596 -3.250 -0.814 1.00 94.69 86 VAL A C 1
ATOM 689 O O . VAL A 1 86 ? 12.815 -3.345 -0.668 1.00 94.69 86 VAL A O 1
ATOM 692 N N . ILE A 1 87 ? 10.999 -2.092 -1.070 1.00 93.25 87 ILE A N 1
ATOM 693 C CA . ILE A 1 87 ? 11.692 -0.827 -1.285 1.00 93.25 87 ILE A CA 1
ATOM 694 C C . ILE A 1 87 ? 11.428 0.076 -0.089 1.00 93.25 87 ILE A C 1
ATOM 696 O O . ILE A 1 87 ? 10.309 0.539 0.115 1.00 93.25 87 ILE A O 1
ATOM 700 N N . TYR A 1 88 ? 12.485 0.382 0.661 1.00 92.94 88 TYR A N 1
ATOM 701 C CA . TYR A 1 88 ? 12.412 1.318 1.776 1.00 92.94 88 TYR A CA 1
ATOM 702 C C . TYR A 1 88 ? 12.690 2.752 1.320 1.00 92.94 88 TYR A C 1
ATOM 704 O O . TYR A 1 88 ? 13.789 3.087 0.859 1.00 92.94 88 TYR A O 1
ATOM 712 N N . CYS A 1 89 ? 11.702 3.622 1.496 1.00 92.69 89 CYS A N 1
ATOM 713 C CA . CYS A 1 89 ? 11.743 5.028 1.112 1.00 92.69 89 CYS A CA 1
ATOM 714 C C . CYS A 1 89 ? 11.674 5.940 2.346 1.00 92.69 89 CYS A C 1
ATOM 716 O O . CYS A 1 89 ? 11.051 5.586 3.339 1.00 92.69 89 CYS A O 1
ATOM 718 N N . PRO A 1 90 ? 12.275 7.141 2.309 1.00 94.50 90 PRO A N 1
ATOM 719 C CA . PRO A 1 90 ? 11.943 8.182 3.276 1.00 94.50 90 PRO A CA 1
ATOM 720 C C . PRO A 1 90 ? 10.439 8.478 3.256 1.00 94.50 90 PRO A C 1
ATOM 722 O O . PRO A 1 90 ? 9.854 8.558 2.172 1.00 94.50 90 PRO A O 1
ATOM 725 N N . ASP A 1 91 ? 9.861 8.741 4.422 1.00 93.12 91 ASP A N 1
ATOM 726 C CA . ASP A 1 91 ? 8.440 9.025 4.663 1.00 93.12 91 ASP A CA 1
ATOM 727 C C . ASP A 1 91 ? 7.909 10.051 3.658 1.00 93.12 91 ASP A C 1
ATOM 729 O O . ASP A 1 91 ? 6.926 9.824 2.950 1.00 93.12 91 ASP A O 1
ATOM 733 N N . LYS A 1 92 ? 8.681 11.129 3.461 1.00 92.00 92 LYS A N 1
ATOM 734 C CA . LYS A 1 92 ? 8.322 12.213 2.548 1.00 92.00 92 LYS A CA 1
ATOM 735 C C . LYS A 1 92 ? 8.146 11.773 1.094 1.00 92.00 92 LYS A C 1
ATOM 737 O O . LYS A 1 92 ? 7.379 12.384 0.353 1.00 92.00 92 LYS A O 1
ATOM 742 N N . GLN A 1 93 ? 8.873 10.749 0.645 1.00 92.81 93 GLN A N 1
ATOM 743 C CA . GLN A 1 93 ? 8.703 10.227 -0.712 1.00 92.81 93 GLN A CA 1
ATOM 744 C C . GLN A 1 93 ? 7.371 9.497 -0.856 1.00 92.81 93 GLN A C 1
ATOM 746 O O . GLN A 1 93 ? 6.698 9.694 -1.866 1.00 92.81 93 GLN A O 1
ATOM 751 N N . ILE A 1 94 ? 6.978 8.705 0.145 1.00 93.19 94 ILE A N 1
ATOM 752 C CA . ILE A 1 94 ? 5.701 7.987 0.129 1.00 93.19 94 ILE A CA 1
ATOM 753 C C . ILE A 1 94 ? 4.544 8.970 0.260 1.00 93.19 94 ILE A C 1
ATOM 755 O O . ILE A 1 94 ? 3.628 8.896 -0.549 1.00 93.19 94 ILE A O 1
ATOM 759 N N . GLU A 1 95 ? 4.629 9.960 1.154 1.00 92.50 95 GLU A N 1
ATOM 760 C CA . GLU A 1 95 ? 3.635 11.041 1.254 1.00 92.50 95 GLU A CA 1
ATOM 761 C C . GLU A 1 95 ? 3.370 11.706 -0.106 1.00 92.50 95 GLU A C 1
ATOM 763 O O . GLU A 1 95 ? 2.223 11.862 -0.523 1.00 92.50 95 GLU A O 1
ATOM 768 N N . ASN A 1 96 ? 4.432 12.067 -0.838 1.00 92.44 96 ASN A N 1
ATOM 769 C CA . ASN A 1 96 ? 4.297 12.692 -2.155 1.00 92.44 96 ASN A CA 1
ATOM 770 C C . ASN A 1 96 ? 3.640 11.748 -3.183 1.00 92.44 96 ASN A C 1
ATOM 772 O O . ASN A 1 96 ? 2.894 12.207 -4.050 1.00 92.44 96 ASN A O 1
ATOM 776 N N . ILE A 1 97 ? 3.902 10.439 -3.105 1.00 91.50 97 ILE A N 1
ATOM 777 C CA . ILE A 1 97 ? 3.270 9.439 -3.980 1.00 91.50 97 ILE A CA 1
ATOM 778 C C . ILE A 1 97 ? 1.799 9.228 -3.603 1.00 91.50 97 ILE A C 1
ATOM 780 O O . ILE A 1 97 ? 0.951 9.207 -4.491 1.00 91.50 97 ILE A O 1
ATOM 784 N N . VAL A 1 98 ? 1.467 9.137 -2.315 1.00 91.75 98 VAL A N 1
ATOM 785 C CA . VAL A 1 98 ? 0.082 9.038 -1.823 1.00 91.75 98 VAL A CA 1
ATOM 786 C C . VAL A 1 98 ? -0.722 10.278 -2.230 1.00 91.75 98 VAL A C 1
ATOM 788 O O . VAL A 1 98 ? -1.869 10.169 -2.676 1.00 91.75 98 VAL A O 1
ATOM 791 N N . LYS A 1 99 ? -0.106 11.466 -2.182 1.00 90.19 99 LYS A N 1
ATOM 792 C CA . LYS A 1 99 ? -0.715 12.705 -2.683 1.00 90.19 99 LYS A CA 1
ATOM 793 C C . LYS A 1 99 ? -0.979 12.647 -4.189 1.00 90.19 99 LYS A C 1
ATOM 795 O O . LYS A 1 99 ? -2.074 12.991 -4.624 1.00 90.19 99 LYS A O 1
ATOM 800 N N . LEU A 1 100 ? -0.021 12.151 -4.974 1.00 89.81 100 LEU A N 1
ATOM 801 C CA . LEU A 1 100 ? -0.216 11.915 -6.406 1.00 89.81 100 LEU A CA 1
ATOM 802 C C . LEU A 1 100 ? -1.360 10.917 -6.669 1.00 89.81 100 LEU A C 1
ATOM 804 O O . LEU A 1 100 ? -2.211 11.182 -7.518 1.00 89.81 100 LEU A O 1
ATOM 808 N N . TYR A 1 101 ? -1.399 9.797 -5.941 1.00 88.56 101 TYR A N 1
ATOM 809 C CA . TYR A 1 101 ? -2.447 8.775 -6.052 1.00 88.56 101 TYR A CA 1
ATOM 810 C C . TYR A 1 101 ? -3.840 9.348 -5.762 1.00 88.56 101 TYR A C 1
ATOM 812 O O . TYR A 1 101 ? -4.803 8.998 -6.437 1.00 88.56 101 TYR A O 1
ATOM 820 N N . SER A 1 102 ? -3.937 10.292 -4.823 1.00 86.62 102 SER A N 1
ATOM 821 C CA . SER A 1 102 ? -5.191 10.988 -4.504 1.00 86.62 102 SER A CA 1
ATOM 822 C C . SER A 1 102 ? -5.764 11.772 -5.690 1.00 86.62 102 SER A C 1
ATOM 824 O O . SER A 1 102 ? -6.980 11.887 -5.805 1.00 86.62 102 SER A O 1
ATOM 826 N N . LEU A 1 103 ? -4.906 12.308 -6.568 1.00 82.06 103 LEU A N 1
ATOM 827 C CA . LEU A 1 103 ? -5.330 13.027 -7.776 1.00 82.06 103 LEU A CA 1
ATOM 828 C C . LEU A 1 103 ? -5.561 12.096 -8.974 1.00 82.06 103 LEU A C 1
ATOM 830 O O . LEU A 1 103 ? -6.414 12.377 -9.810 1.00 82.06 103 LEU A O 1
ATOM 834 N N . PHE A 1 104 ? -4.800 11.003 -9.069 1.00 73.62 104 PHE A N 1
ATOM 835 C CA . PHE A 1 104 ? -4.834 10.072 -10.200 1.00 73.62 104 PHE A CA 1
ATOM 836 C C . PHE A 1 104 ? -4.904 8.611 -9.728 1.00 73.62 104 PHE A C 1
ATOM 838 O O . PHE A 1 104 ? -3.935 7.864 -9.887 1.00 73.62 104 PHE A O 1
ATOM 845 N N . PRO A 1 105 ? -6.050 8.160 -9.190 1.00 65.81 105 PRO A N 1
ATOM 846 C CA . PRO A 1 105 ? -6.200 6.815 -8.629 1.00 65.81 105 PRO A CA 1
ATOM 847 C C . PRO A 1 105 ? -6.332 5.699 -9.686 1.00 65.81 105 PRO A C 1
ATOM 849 O O . PRO A 1 105 ? -6.697 4.580 -9.352 1.00 65.81 105 PRO A O 1
ATOM 852 N N . PHE A 1 106 ? -6.056 5.972 -10.966 1.00 62.47 106 PHE A N 1
ATOM 853 C CA . PHE A 1 106 ? -6.327 5.055 -12.085 1.00 62.47 106 PHE A CA 1
ATOM 854 C C . PHE A 1 106 ? -5.208 4.036 -12.366 1.00 62.47 106 PHE A C 1
ATOM 856 O O . PHE A 1 106 ? -5.262 3.311 -13.359 1.00 62.47 106 PHE A O 1
ATOM 863 N N . TYR A 1 107 ? -4.178 3.966 -11.520 1.00 71.44 107 TYR A N 1
ATOM 864 C CA . TYR A 1 107 ? -3.144 2.939 -11.646 1.00 71.44 107 TYR A CA 1
ATOM 865 C C . TYR A 1 107 ? -3.664 1.623 -11.061 1.00 71.44 107 TYR A C 1
ATOM 867 O O . TYR A 1 107 ? -3.585 1.400 -9.858 1.00 71.44 107 TYR A O 1
ATOM 875 N N . TYR A 1 108 ? -4.200 0.759 -11.925 1.00 76.38 108 TYR A N 1
ATOM 876 C CA . TYR A 1 108 ? -4.832 -0.518 -11.553 1.00 76.38 108 TYR A CA 1
ATOM 877 C C . TYR A 1 108 ? -3.934 -1.446 -10.718 1.00 76.38 108 TYR A C 1
ATOM 879 O O . TYR A 1 108 ? -4.426 -2.251 -9.931 1.00 76.38 108 TYR A O 1
ATOM 887 N N . ASN A 1 109 ? -2.615 -1.322 -10.864 1.00 86.94 109 ASN A N 1
ATOM 888 C CA . ASN A 1 109 ? -1.632 -2.115 -10.143 1.00 86.94 109 ASN A CA 1
ATOM 889 C C . ASN A 1 109 ? -1.036 -1.382 -8.929 1.00 86.94 109 ASN A C 1
ATOM 891 O O . ASN A 1 109 ? 0.026 -1.771 -8.458 1.00 86.94 109 ASN A O 1
ATOM 895 N N . ILE A 1 110 ? -1.669 -0.317 -8.428 1.00 89.56 110 ILE A N 1
ATOM 896 C CA . ILE A 1 110 ? -1.252 0.396 -7.214 1.00 89.56 110 ILE A CA 1
ATOM 897 C C . ILE A 1 110 ? -2.328 0.251 -6.136 1.00 89.56 110 ILE A C 1
ATOM 899 O O . ILE A 1 110 ? -3.522 0.389 -6.399 1.00 89.56 110 ILE A O 1
ATOM 903 N N . VAL A 1 111 ? -1.893 0.032 -4.899 1.00 92.75 111 VAL A N 1
ATOM 904 C CA . VAL A 1 111 ? -2.721 0.150 -3.701 1.00 92.75 111 VAL A CA 1
ATOM 905 C C . VAL A 1 111 ? -1.967 0.955 -2.644 1.00 92.75 111 VAL A C 1
ATOM 907 O O . VAL A 1 111 ? -0.771 0.756 -2.426 1.00 92.75 111 VAL A O 1
ATOM 910 N N . VAL A 1 112 ? -2.662 1.885 -1.993 1.00 94.69 112 VAL A N 1
ATOM 911 C CA . VAL A 1 112 ? -2.182 2.516 -0.758 1.00 94.69 112 VAL A CA 1
ATOM 912 C C . VAL A 1 112 ? -2.757 1.696 0.382 1.00 94.69 112 VAL A C 1
ATOM 914 O O . VAL A 1 112 ? -3.966 1.696 0.585 1.00 94.69 112 VAL A O 1
ATOM 917 N N . ALA A 1 113 ? -1.904 0.946 1.071 1.00 95.75 113 ALA A N 1
ATOM 918 C CA . ALA A 1 113 ? -2.288 0.023 2.126 1.00 95.75 113 ALA A CA 1
ATOM 919 C C . ALA A 1 113 ? -2.563 0.772 3.433 1.00 95.75 113 ALA A C 1
ATOM 921 O O . ALA A 1 113 ? -1.810 0.643 4.392 1.00 95.75 113 ALA A O 1
ATOM 922 N N . SER A 1 114 ? -3.612 1.589 3.459 1.00 95.50 114 SER A N 1
ATOM 923 C CA . SER A 1 114 ? -3.957 2.405 4.616 1.00 95.50 114 SER A CA 1
ATOM 924 C C . SER A 1 114 ? -5.445 2.713 4.647 1.00 95.50 114 SER A C 1
ATOM 926 O O . SER A 1 114 ? -6.025 3.071 3.625 1.00 95.50 114 SER A O 1
ATOM 928 N N . ILE A 1 115 ? -6.039 2.631 5.836 1.00 95.31 115 ILE A N 1
ATOM 929 C CA . ILE A 1 115 ? -7.363 3.208 6.108 1.00 95.31 115 ILE A CA 1
ATOM 930 C C . ILE A 1 115 ? -7.270 4.663 6.581 1.00 95.31 115 ILE A C 1
ATOM 932 O O . ILE A 1 115 ? -8.296 5.307 6.729 1.00 95.31 115 ILE A O 1
ATOM 936 N N . TYR A 1 116 ? -6.067 5.179 6.834 1.00 94.19 116 TYR A N 1
ATOM 937 C CA . TYR A 1 116 ? -5.828 6.544 7.316 1.00 94.19 116 TYR A CA 1
ATOM 938 C C . TYR A 1 116 ? -5.415 7.485 6.179 1.00 94.19 116 TYR A C 1
ATOM 940 O O . TYR A 1 116 ? -5.547 8.706 6.273 1.00 94.19 116 TYR A O 1
ATOM 948 N N . GLN A 1 117 ? -4.876 6.923 5.092 1.00 92.06 117 GLN A N 1
ATOM 949 C CA . GLN A 1 117 ? -4.340 7.673 3.967 1.00 92.06 117 GLN A CA 1
ATOM 950 C C . GLN A 1 117 ? -4.765 7.090 2.608 1.00 92.06 117 GLN A C 1
ATOM 952 O O . GLN A 1 117 ? -4.820 5.877 2.437 1.00 92.06 117 GLN A O 1
ATOM 957 N N . PRO A 1 118 ? -4.964 7.939 1.585 1.00 89.62 118 PRO A N 1
ATOM 958 C CA . PRO A 1 118 ? -4.977 9.399 1.670 1.00 89.62 118 PRO A CA 1
ATOM 959 C C . PRO A 1 118 ? -6.198 9.923 2.438 1.00 89.62 118 PRO A C 1
ATOM 961 O O . PRO A 1 118 ? -7.237 9.277 2.446 1.00 89.62 118 PRO A O 1
ATOM 964 N N . SER A 1 119 ? -6.102 11.127 3.014 1.00 86.06 119 SER A N 1
ATOM 965 C CA . SER A 1 119 ? -7.159 11.713 3.862 1.00 86.06 119 SER A CA 1
ATOM 966 C C . SER A 1 119 ? -8.544 11.762 3.201 1.00 86.06 119 SER A C 1
ATOM 968 O O . SER A 1 119 ? -9.559 11.585 3.859 1.00 86.06 119 SER A O 1
ATOM 970 N N . VAL A 1 120 ? -8.599 11.948 1.878 1.00 82.06 120 VAL A N 1
ATOM 971 C CA . VAL A 1 120 ? -9.850 11.963 1.094 1.00 82.06 120 VAL A CA 1
ATOM 972 C C . VAL A 1 120 ? -10.512 10.584 0.944 1.00 82.06 120 VAL A C 1
ATOM 974 O O . VAL A 1 120 ? -11.604 10.490 0.392 1.00 82.06 120 VAL A O 1
ATOM 977 N N . ARG A 1 121 ? -9.844 9.516 1.388 1.00 83.06 121 ARG A N 1
ATOM 978 C CA . ARG A 1 121 ? -10.326 8.125 1.410 1.00 83.06 121 ARG A CA 1
ATOM 979 C C . ARG A 1 121 ? -10.153 7.479 2.787 1.00 83.06 121 ARG A C 1
ATOM 981 O O . ARG A 1 121 ? -10.218 6.259 2.891 1.00 83.06 121 ARG A O 1
ATOM 988 N N . ALA A 1 122 ? -9.893 8.285 3.811 1.00 88.06 122 ALA A N 1
ATOM 989 C CA . ALA A 1 122 ? -9.647 7.785 5.147 1.00 88.06 122 ALA A CA 1
ATOM 990 C C . ALA A 1 122 ? -10.962 7.256 5.750 1.00 88.06 122 ALA A C 1
ATOM 992 O O . ALA A 1 122 ? -12.012 7.902 5.672 1.00 88.06 122 ALA A O 1
ATOM 993 N N . GLY A 1 123 ? -10.920 6.020 6.238 1.00 89.50 123 GLY A N 1
ATOM 994 C CA . GLY A 1 123 ? -12.061 5.253 6.727 1.00 89.50 123 GLY A CA 1
ATOM 995 C C . GLY A 1 123 ? -12.048 5.040 8.237 1.00 89.50 123 GLY A C 1
ATOM 996 O O . GLY A 1 123 ? -12.974 4.433 8.761 1.00 89.50 123 GLY A O 1
ATOM 997 N N . GLU A 1 124 ? -11.046 5.532 8.963 1.00 92.31 124 GLU A N 1
ATOM 998 C CA . GLU A 1 124 ? -10.822 5.280 10.391 1.00 92.31 124 GLU A CA 1
ATOM 999 C C . GLU A 1 124 ? -12.028 5.623 11.274 1.00 92.31 124 GLU A C 1
ATOM 1001 O O . GLU A 1 124 ? -12.272 4.968 12.283 1.00 92.31 124 GLU A O 1
ATOM 1006 N N . THR A 1 125 ? -12.848 6.591 10.856 1.00 92.69 125 THR A N 1
ATOM 1007 C CA . THR A 1 125 ? -14.094 6.963 11.551 1.00 92.69 125 THR A CA 1
ATOM 1008 C C . THR A 1 125 ? -15.184 5.883 11.501 1.00 92.69 125 THR A C 1
ATOM 1010 O O . THR A 1 125 ? -16.231 6.028 12.140 1.00 92.69 125 THR A O 1
ATOM 1013 N N . MET A 1 126 ? -14.975 4.816 10.727 1.00 93.19 126 MET A N 1
ATOM 1014 C CA . MET A 1 126 ? -15.855 3.652 10.644 1.00 93.19 126 MET A CA 1
ATOM 1015 C C . MET A 1 126 ? -15.496 2.566 11.659 1.00 93.19 126 MET A C 1
ATOM 1017 O O . MET A 1 126 ? -16.333 1.707 11.926 1.00 93.19 126 MET A O 1
ATOM 1021 N N . ILE A 1 127 ? -14.306 2.618 12.265 1.00 93.94 127 ILE A N 1
ATOM 1022 C CA . ILE A 1 127 ? -13.906 1.658 13.298 1.00 93.94 127 ILE A CA 1
ATOM 1023 C C . ILE A 1 127 ? -14.894 1.735 14.471 1.00 93.94 127 ILE A C 1
ATOM 1025 O O . ILE A 1 127 ? -15.211 2.811 14.978 1.00 93.94 127 ILE A O 1
ATOM 1029 N N . GLY A 1 128 ? -15.401 0.577 14.892 1.00 93.50 128 GLY A N 1
ATOM 1030 C CA . GLY A 1 128 ? -16.361 0.419 15.983 1.00 93.50 128 GLY A CA 1
ATOM 1031 C C . GLY A 1 128 ? -17.823 0.664 15.599 1.00 93.50 128 GLY A C 1
ATOM 1032 O O . GLY A 1 128 ? -18.716 0.249 16.343 1.00 93.50 128 GLY A O 1
ATOM 1033 N N . LYS A 1 129 ? -18.118 1.270 14.440 1.00 92.50 129 LYS A N 1
ATOM 1034 C CA . LYS A 1 129 ? -19.507 1.387 13.969 1.00 92.50 129 LYS A 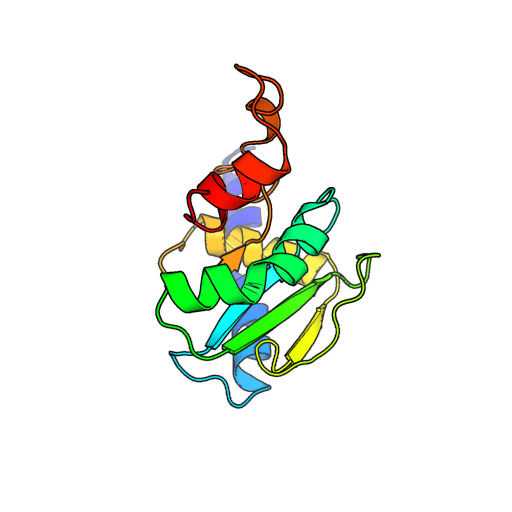CA 1
ATOM 1035 C C . LYS A 1 129 ? -20.033 0.002 13.626 1.00 92.50 129 LYS A C 1
ATOM 1037 O O . LYS A 1 129 ? -19.410 -0.714 12.859 1.00 92.50 129 LYS A O 1
ATOM 1042 N N . ASN A 1 130 ? -21.169 -0.378 14.207 1.00 91.94 130 ASN A N 1
ATOM 1043 C CA . ASN A 1 130 ? -21.768 -1.708 14.035 1.00 91.94 130 ASN A CA 1
ATOM 1044 C C . ASN A 1 130 ? -20.795 -2.874 14.318 1.00 91.94 130 ASN A C 1
ATOM 1046 O O . ASN A 1 130 ? -20.955 -3.952 13.758 1.00 91.94 130 ASN A O 1
ATOM 1050 N N . GLY A 1 131 ? -19.787 -2.662 15.174 1.00 93.44 131 GLY A N 1
ATOM 1051 C CA . GLY A 1 131 ? -18.775 -3.674 15.488 1.00 93.44 131 GLY A CA 1
ATOM 1052 C C . GLY A 1 131 ? -17.644 -3.817 14.463 1.00 93.44 131 GLY A C 1
ATOM 1053 O O . GLY A 1 131 ? -16.789 -4.669 14.670 1.00 93.44 131 GLY A O 1
ATOM 1054 N N . THR A 1 132 ? -17.591 -2.985 13.414 1.00 94.56 132 THR A N 1
ATOM 1055 C CA . THR A 1 132 ? -16.541 -3.050 12.385 1.00 94.56 132 THR A CA 1
ATOM 1056 C C . THR A 1 132 ? -15.148 -2.873 12.984 1.00 94.56 132 THR A C 1
ATOM 1058 O O . THR A 1 132 ? -14.846 -1.868 13.635 1.00 94.56 132 THR A O 1
ATOM 1061 N N . THR A 1 133 ? -14.274 -3.837 12.725 1.00 95.31 133 THR A N 1
ATOM 1062 C CA . THR A 1 133 ? -12.877 -3.823 13.160 1.00 95.31 133 THR A CA 1
ATOM 1063 C C . THR A 1 133 ? -11.974 -3.094 12.160 1.00 95.31 133 THR A C 1
ATOM 1065 O O . THR A 1 133 ? -12.294 -2.954 10.980 1.00 95.31 133 THR A O 1
ATOM 1068 N N . GLU A 1 134 ? -10.800 -2.650 12.622 1.00 95.44 134 GLU A N 1
ATOM 1069 C CA . GLU A 1 134 ? -9.757 -2.067 11.757 1.00 95.44 134 GLU A CA 1
ATOM 1070 C C . GLU A 1 134 ? -9.377 -3.021 10.611 1.00 95.44 134 GLU A C 1
ATOM 1072 O O . GLU A 1 134 ? -9.208 -2.603 9.467 1.00 95.44 134 GLU A O 1
ATOM 1077 N N . LYS A 1 135 ? -9.288 -4.319 10.922 1.00 96.12 135 LYS A N 1
ATOM 1078 C CA . LYS A 1 135 ? -8.945 -5.374 9.973 1.00 96.12 135 LYS A CA 1
ATOM 1079 C C . LYS A 1 135 ? -10.022 -5.550 8.902 1.00 96.12 135 LYS A C 1
ATOM 1081 O O . LYS A 1 135 ? -9.692 -5.510 7.723 1.00 96.12 135 LYS A O 1
ATOM 1086 N N . GLU A 1 136 ? -11.285 -5.725 9.287 1.00 95.12 136 GLU A N 1
ATOM 1087 C CA . GLU A 1 136 ? -12.397 -5.874 8.330 1.00 95.12 136 GLU A CA 1
ATOM 1088 C C . GLU A 1 136 ? -12.493 -4.660 7.405 1.00 95.12 136 GLU A C 1
ATOM 1090 O O . GLU A 1 136 ? -12.659 -4.800 6.193 1.00 95.12 136 GLU A O 1
ATOM 1095 N N . LEU A 1 137 ? -12.321 -3.460 7.965 1.00 95.19 137 LEU A N 1
ATOM 1096 C CA . LEU A 1 137 ? -12.302 -2.226 7.193 1.00 95.19 137 LEU A CA 1
ATOM 1097 C C . LEU A 1 137 ? -11.117 -2.171 6.219 1.00 95.19 137 LEU A C 1
ATOM 1099 O O . LEU A 1 137 ? -11.272 -1.695 5.097 1.00 95.19 137 LEU A O 1
ATOM 1103 N N . PHE A 1 138 ? -9.941 -2.654 6.620 1.00 96.38 138 PHE A N 1
ATOM 1104 C CA . PHE A 1 138 ? -8.790 -2.750 5.728 1.00 96.38 138 PHE A CA 1
ATOM 1105 C C . PHE A 1 138 ? -9.049 -3.738 4.580 1.00 96.38 138 PHE A C 1
ATOM 1107 O O . PHE A 1 138 ? -8.854 -3.394 3.414 1.00 96.38 138 PHE A O 1
ATOM 1114 N N . LEU A 1 139 ? -9.515 -4.949 4.887 1.00 95.62 139 LEU A N 1
ATOM 1115 C CA . LEU A 1 139 ? -9.748 -5.997 3.890 1.00 95.62 139 LEU A CA 1
ATOM 1116 C C . LEU A 1 139 ? -10.806 -5.565 2.862 1.00 95.62 139 LEU A C 1
ATOM 1118 O O . LEU A 1 139 ? -10.516 -5.507 1.664 1.00 95.62 139 LEU A O 1
ATOM 1122 N N . SER A 1 140 ? -11.974 -5.131 3.331 1.00 93.38 140 SER A N 1
ATOM 1123 C CA . SER A 1 140 ? -13.065 -4.692 2.454 1.00 93.38 140 SER A CA 1
ATOM 1124 C C . SER A 1 140 ? -12.781 -3.338 1.792 1.00 93.38 140 SER A C 1
ATOM 1126 O O . SER A 1 140 ? -12.902 -3.190 0.577 1.00 93.38 140 SER A O 1
ATOM 1128 N N . GLY A 1 141 ? -12.351 -2.335 2.560 1.00 91.19 141 GLY A N 1
ATOM 1129 C CA . GLY A 1 141 ? -12.223 -0.952 2.093 1.00 91.19 141 GLY A CA 1
ATOM 1130 C C . GLY A 1 141 ? -10.946 -0.652 1.307 1.00 91.19 141 GLY A C 1
ATOM 1131 O O . GLY A 1 141 ? -10.964 0.197 0.413 1.00 91.19 141 GLY A O 1
ATOM 1132 N N . VAL A 1 142 ? -9.835 -1.332 1.611 1.00 93.38 142 VAL A N 1
ATOM 1133 C CA . VAL A 1 142 ? -8.538 -1.100 0.949 1.00 93.38 142 VAL A CA 1
ATOM 1134 C C . VAL A 1 142 ? -8.253 -2.183 -0.084 1.00 93.38 142 VAL A C 1
ATOM 1136 O O . VAL A 1 142 ? -7.864 -1.878 -1.218 1.00 93.38 142 VAL A O 1
ATOM 1139 N N . TYR A 1 143 ? -8.429 -3.451 0.289 1.00 93.88 143 TYR A N 1
ATOM 1140 C CA . TYR A 1 143 ? -8.121 -4.575 -0.596 1.00 93.88 143 TYR A CA 1
ATOM 1141 C C . TYR A 1 143 ? -9.294 -4.948 -1.505 1.00 93.88 143 TYR A C 1
ATOM 1143 O O . TYR A 1 143 ? -9.045 -5.425 -2.616 1.00 93.88 143 TYR A O 1
ATOM 1151 N N . GLY A 1 144 ? -10.530 -4.615 -1.120 1.00 91.38 144 GLY A N 1
ATOM 1152 C CA . GLY A 1 144 ? -11.724 -5.002 -1.872 1.00 91.38 144 GLY A CA 1
ATOM 1153 C C . GLY A 1 144 ? -11.955 -6.507 -1.815 1.00 91.38 144 GLY A C 1
ATOM 1154 O O . GLY A 1 144 ? -12.383 -7.092 -2.806 1.00 91.38 144 GLY A O 1
ATOM 1155 N N . ILE A 1 145 ? -11.572 -7.130 -0.700 1.00 90.25 145 ILE A N 1
ATOM 1156 C CA . ILE A 1 145 ? -11.804 -8.544 -0.424 1.00 90.25 145 ILE A CA 1
ATOM 1157 C C . ILE A 1 145 ? -12.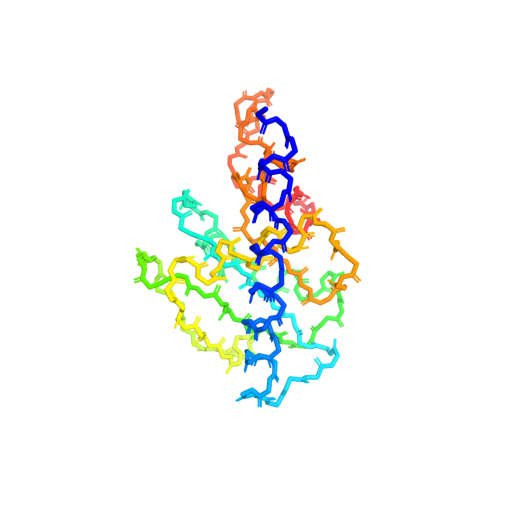796 -8.634 0.729 1.00 90.25 145 ILE A C 1
ATOM 1159 O O . ILE A 1 145 ? -12.590 -8.028 1.782 1.00 90.25 145 ILE A O 1
ATOM 1163 N N . ASP A 1 146 ? -13.881 -9.354 0.487 1.00 78.12 146 ASP A N 1
ATOM 1164 C CA . ASP A 1 146 ? -14.840 -9.719 1.519 1.00 78.12 146 ASP A CA 1
ATOM 1165 C C . ASP A 1 146 ? -14.353 -11.018 2.183 1.00 78.12 146 ASP A C 1
ATOM 1167 O O . ASP A 1 146 ? -13.752 -11.862 1.508 1.00 78.12 146 ASP A O 1
ATOM 1171 N N . ASP A 1 147 ? -14.560 -11.144 3.497 1.00 55.03 147 ASP A N 1
ATOM 1172 C CA . ASP A 1 147 ? -14.383 -12.417 4.217 1.00 55.03 147 ASP A CA 1
ATOM 1173 C C . ASP A 1 147 ? -15.470 -13.433 3.811 1.00 55.03 147 ASP A C 1
ATOM 1175 O O . ASP A 1 147 ? -16.645 -13.023 3.633 1.00 55.03 147 ASP A O 1
#

Foldseek 3Di:
DVVVVVVVLVVLLVLLVVLVVVVVVPDPDDLLEAEEEEAPPFPCLVVLCQVCVVVLSVVLVHQAYEYEYEPPDPDDHDDDRRHPYYHYDHNSNSVSNLSNCVVPVPSSRYFHSHLPPPVVNRNVVCDPPVNDHPSQCSCCRGSVDHD